Protein AF-A0A3E0H692-F1 (afdb_monomer_lite)

Organism: NCBI:txid1045776

Sequence (182 aa):
MGHRVALLCSTLTLLAGCAVLGGEPVSAEEMAATLQASLPTGSTARVAVAAAPDLIRYDDGDGAVEMRVSVRRLAAGQADQATACPPNWLKPYDRCTRRNLRGGAVVSVDQDHVQPLAQNGIEQWTVEFATPAGDFISLTEWNAPGPDADHPSRPHPPLSPDALQAVATSGWWLSLTARLTA

Secondary structure (DSSP, 8-state):
---------------------SPPPPPHHHHHHHHHHHSPTT---EEEE-SSTTEEEEESSS-EEEEEEEEEEPPTT-HHHHTPPPPTTT-TT-EEEEEEPTTS-EEEEEEEESSTTSTT--EEEEEEEE-TT-EEEEEEEESSSSTT-SS-SSSS-SS-HHHHHHHHT-HHHHHHHTT---

Foldseek 3Di:
DDDDDDDDPDDDPPPPPPPPPFQPAQWLVLVQVLLVVLADPPQPWHWARDPDRQWIWICSPLDIAIKGKDWAFDDQPCQCVQADDDDCVVPVPKDWDKDQDPQRKIKIWIWAALDNPDPQLKIKIWMWIAHNRRTTMIMIFIQPNYSPDSHGSHNGTPDDSVSSNSSRPDCSSVVVRVSGDD

pLDDT: mean 87.2, std 17.26, range [31.0, 98.75]

Structure (mmCIF, N/CA/C/O backbone):
data_AF-A0A3E0H692-F1
#
_entry.id   AF-A0A3E0H692-F1
#
loop_
_atom_site.group_PDB
_atom_site.id
_atom_site.type_symbol
_atom_site.label_atom_id
_atom_site.label_alt_id
_atom_site.label_comp_id
_atom_site.label_asym_id
_atom_site.label_entity_id
_atom_site.label_seq_id
_atom_site.pdbx_PDB_ins_code
_atom_site.Cartn_x
_atom_site.Cartn_y
_atom_site.Cartn_z
_atom_site.occupancy
_atom_site.B_iso_or_equiv
_atom_site.auth_seq_id
_atom_site.auth_comp_id
_atom_site.auth_asym_id
_atom_site.auth_atom_id
_atom_site.pdbx_PDB_model_num
ATOM 1 N N . MET A 1 1 ? 20.411 43.493 69.947 1.00 42.47 1 MET A N 1
ATOM 2 C CA . MET A 1 1 ? 20.983 43.089 68.642 1.00 42.47 1 MET A CA 1
ATOM 3 C C . MET A 1 1 ? 20.635 41.619 68.438 1.00 42.47 1 MET A C 1
ATOM 5 O O . MET A 1 1 ? 21.068 40.819 69.243 1.00 42.47 1 MET A O 1
ATOM 9 N N . GLY A 1 2 ? 19.784 41.167 67.524 1.00 36.66 2 GLY A N 1
ATOM 10 C CA . GLY A 1 2 ? 19.264 41.780 66.304 1.00 36.66 2 GLY A CA 1
ATOM 11 C C . GLY A 1 2 ? 19.259 40.723 65.190 1.00 36.66 2 GLY A C 1
ATOM 12 O O . GLY A 1 2 ? 20.194 40.674 64.416 1.00 36.66 2 GLY A O 1
ATOM 13 N N . HIS A 1 3 ? 18.217 39.887 65.200 1.00 31.00 3 HIS A N 1
ATOM 14 C CA . HIS A 1 3 ? 17.593 39.106 64.113 1.00 31.00 3 HIS A CA 1
ATOM 15 C C . HIS A 1 3 ? 18.328 37.989 63.333 1.00 31.00 3 HIS A C 1
ATOM 17 O O . HIS A 1 3 ? 19.364 38.156 62.705 1.00 31.00 3 HIS A O 1
ATOM 23 N N . ARG A 1 4 ? 17.632 36.839 63.340 1.00 44.16 4 ARG A N 1
ATOM 24 C CA . ARG A 1 4 ? 17.731 35.651 62.480 1.00 44.16 4 ARG A CA 1
ATOM 25 C C . ARG A 1 4 ? 17.330 35.984 61.039 1.00 44.16 4 ARG A C 1
ATOM 27 O O . ARG A 1 4 ? 16.295 36.621 60.887 1.00 44.16 4 ARG A O 1
ATOM 34 N N . VAL A 1 5 ? 17.996 35.402 60.036 1.00 39.06 5 VAL A N 1
ATOM 35 C CA . VAL A 1 5 ? 17.367 34.975 58.766 1.00 39.06 5 VAL A CA 1
ATOM 36 C C . VAL A 1 5 ? 18.142 33.768 58.220 1.00 39.06 5 VAL A C 1
ATOM 38 O O . VAL A 1 5 ? 19.291 33.898 57.814 1.00 39.06 5 VAL A O 1
ATOM 41 N N . ALA A 1 6 ? 17.515 32.591 58.224 1.00 41.19 6 ALA A N 1
ATOM 42 C CA . ALA A 1 6 ? 17.950 31.436 57.444 1.00 41.19 6 ALA A CA 1
ATOM 43 C C . ALA A 1 6 ? 17.124 31.427 56.151 1.00 41.19 6 ALA A C 1
ATOM 45 O O . ALA A 1 6 ? 15.897 31.346 56.208 1.00 41.19 6 ALA A O 1
ATOM 46 N N . LEU A 1 7 ? 17.785 31.563 55.000 1.00 40.41 7 LEU A N 1
ATOM 47 C CA . LEU A 1 7 ? 17.157 31.441 53.686 1.00 40.41 7 LEU A CA 1
ATOM 48 C C . LEU A 1 7 ? 16.919 29.958 53.374 1.00 40.41 7 LEU A C 1
ATOM 50 O O . LEU A 1 7 ? 17.844 29.228 53.028 1.00 40.41 7 LEU A O 1
ATOM 54 N N . LEU A 1 8 ? 15.665 29.524 53.491 1.00 41.62 8 LEU A N 1
ATOM 55 C CA . LEU A 1 8 ? 15.164 28.302 52.868 1.00 41.62 8 LEU A CA 1
ATOM 56 C C . LEU A 1 8 ? 14.841 28.624 51.405 1.00 41.62 8 LEU A C 1
ATOM 58 O O . LEU A 1 8 ? 13.858 29.302 51.111 1.00 41.62 8 LEU A O 1
ATOM 62 N N . CYS A 1 9 ? 15.694 28.167 50.490 1.00 32.50 9 CYS A N 1
ATOM 63 C CA . CYS A 1 9 ? 15.426 28.207 49.058 1.00 32.50 9 CYS A CA 1
ATOM 64 C C . CYS A 1 9 ? 14.536 27.003 48.712 1.00 32.50 9 CYS A C 1
ATOM 66 O O . CYS A 1 9 ? 15.026 25.904 48.461 1.00 32.50 9 CYS A O 1
ATOM 68 N N . SER A 1 10 ? 13.218 27.188 48.791 1.00 44.94 10 SER A N 1
ATOM 69 C CA . SER A 1 10 ? 12.239 26.188 48.364 1.00 44.94 10 SER A CA 1
ATOM 70 C C . SER A 1 10 ? 12.213 26.118 46.837 1.00 44.94 10 SER A C 1
ATOM 72 O O . SER A 1 10 ? 11.638 26.980 46.175 1.00 44.94 10 SER A O 1
ATOM 74 N N . THR A 1 11 ? 12.830 25.087 46.267 1.00 48.03 11 THR A N 1
ATOM 75 C CA . THR A 1 11 ? 12.675 24.726 44.855 1.00 48.03 11 THR A CA 1
ATOM 76 C C . THR A 1 11 ? 11.281 24.145 44.631 1.00 48.03 11 THR A C 1
ATOM 78 O O . THR A 1 11 ? 11.005 23.003 44.997 1.00 48.03 11 THR A O 1
ATOM 81 N N . LEU A 1 12 ? 10.389 24.946 44.049 1.00 46.06 12 LEU A N 1
ATOM 82 C CA . LEU A 1 12 ? 9.066 24.518 43.604 1.00 46.06 12 LEU A CA 1
ATOM 83 C C . LEU A 1 12 ? 9.204 23.904 42.199 1.00 46.06 12 LEU A C 1
ATOM 85 O O . LEU A 1 12 ? 9.196 24.612 41.195 1.00 46.06 12 LEU A O 1
ATOM 89 N N . THR A 1 13 ? 9.385 22.586 42.118 1.00 50.81 13 THR A N 1
ATOM 90 C CA . THR A 1 13 ? 9.375 21.857 40.842 1.00 50.81 13 THR A CA 1
ATOM 91 C C . THR A 1 13 ? 7.929 21.719 40.365 1.00 50.81 13 THR A C 1
ATOM 93 O O . THR A 1 13 ? 7.200 20.832 40.804 1.00 50.81 13 THR A O 1
ATOM 96 N N . LEU A 1 14 ? 7.490 22.613 39.477 1.00 47.59 14 LEU A N 1
ATOM 97 C CA . LEU A 1 14 ? 6.238 22.460 38.735 1.00 47.59 14 LEU A CA 1
ATOM 98 C C . LEU A 1 14 ? 6.394 21.323 37.712 1.00 47.59 14 LEU A C 1
ATOM 100 O O . LEU A 1 14 ? 6.849 21.531 36.591 1.00 47.59 14 LEU A O 1
ATOM 104 N N . LEU A 1 15 ? 5.996 20.111 38.103 1.00 52.78 15 LEU A N 1
ATOM 105 C CA . LEU A 1 15 ? 5.674 19.019 37.182 1.00 52.78 15 LEU A CA 1
ATOM 106 C C . LEU A 1 15 ? 4.334 19.333 36.497 1.00 52.78 15 LEU A C 1
ATOM 108 O O . LEU A 1 15 ? 3.300 18.759 36.823 1.00 52.78 15 LEU A O 1
ATOM 112 N N . ALA A 1 16 ? 4.344 20.266 35.548 1.00 55.47 16 ALA A N 1
ATOM 113 C CA . ALA A 1 16 ? 3.276 20.378 34.562 1.00 55.47 16 ALA A CA 1
ATOM 114 C C . ALA A 1 16 ? 3.581 19.389 33.429 1.00 55.47 16 ALA A C 1
ATOM 116 O O . ALA A 1 16 ? 4.066 19.760 32.362 1.00 55.47 16 ALA A O 1
ATOM 117 N N . GLY A 1 17 ? 3.348 18.102 33.694 1.00 44.81 17 GLY A N 1
ATOM 118 C CA . GLY A 1 17 ? 3.243 17.113 32.631 1.00 44.81 17 GLY A CA 1
ATOM 119 C C . GLY A 1 17 ? 2.030 17.471 31.782 1.00 44.81 17 GLY A C 1
ATOM 120 O O . GLY A 1 17 ? 0.896 17.269 32.213 1.00 44.81 17 GLY A O 1
ATOM 121 N N . CYS A 1 18 ? 2.255 18.031 30.594 1.00 45.59 18 CYS A N 1
ATOM 122 C CA . CYS A 1 18 ? 1.237 18.002 29.556 1.00 45.59 18 CYS A CA 1
ATOM 123 C C . CYS A 1 18 ? 0.968 16.526 29.268 1.00 45.59 18 CYS A C 1
ATOM 125 O O . CYS A 1 18 ? 1.815 15.838 28.702 1.00 45.59 18 CYS A O 1
ATOM 127 N N . ALA A 1 19 ? -0.184 16.024 29.703 1.00 51.88 19 ALA A N 1
ATOM 128 C CA . ALA A 1 19 ? -0.708 14.783 29.174 1.00 51.88 19 ALA A CA 1
ATOM 129 C C . ALA A 1 19 ? -0.941 15.017 27.676 1.00 51.88 19 ALA A C 1
ATOM 131 O O . ALA A 1 19 ? -1.887 15.706 27.293 1.00 51.88 19 ALA A O 1
ATOM 132 N N . VAL A 1 20 ? -0.044 14.501 26.834 1.00 51.22 20 VAL A N 1
ATOM 133 C CA . VAL A 1 20 ? -0.298 14.365 25.400 1.00 51.22 20 VAL A CA 1
ATOM 134 C C . VAL A 1 20 ? -1.402 13.319 25.280 1.00 51.22 20 VAL A C 1
ATOM 136 O O . VAL A 1 20 ? -1.157 12.118 25.288 1.00 51.22 20 VAL A O 1
ATOM 139 N N . LEU A 1 21 ? -2.651 13.780 25.276 1.00 50.88 21 LEU A N 1
ATOM 140 C CA . LEU A 1 21 ? -3.799 12.972 24.888 1.00 50.88 21 LEU A CA 1
ATOM 141 C C . LEU A 1 21 ? -3.864 12.982 23.361 1.00 50.88 21 LEU A C 1
ATOM 143 O O . LEU A 1 21 ? -4.606 13.747 22.754 1.00 50.88 21 LEU A O 1
ATOM 147 N N . GLY A 1 22 ? -3.021 12.154 22.759 1.00 50.25 22 GLY A N 1
ATOM 148 C CA . GLY A 1 22 ? -3.004 11.848 21.336 1.00 50.25 22 GLY A CA 1
ATOM 149 C C . GLY A 1 22 ? -2.046 10.686 21.139 1.00 50.25 22 GLY A C 1
ATOM 150 O O . GLY A 1 22 ? -0.909 10.767 21.599 1.00 50.25 22 GLY A O 1
ATOM 151 N N . GLY A 1 23 ? -2.505 9.584 20.541 1.00 56.31 23 GLY A N 1
ATOM 152 C CA . GLY A 1 23 ? -1.584 8.520 20.141 1.00 56.31 23 GLY A CA 1
ATOM 153 C C . GLY A 1 23 ? -0.512 9.124 19.237 1.00 56.31 23 GLY A C 1
ATOM 154 O O . GLY A 1 23 ? -0.847 9.916 18.352 1.00 56.31 23 GLY A O 1
ATOM 155 N N . GLU A 1 24 ? 0.762 8.821 19.489 1.00 63.62 24 GLU A N 1
ATOM 156 C CA . GLU A 1 24 ? 1.824 9.300 18.608 1.00 63.62 24 GLU A CA 1
ATOM 157 C C . GLU A 1 24 ? 1.547 8.806 17.180 1.00 63.62 24 GLU A C 1
ATOM 159 O O . GLU A 1 24 ? 1.152 7.647 16.997 1.00 63.62 24 GLU A O 1
ATOM 164 N N . PRO A 1 25 ? 1.686 9.677 16.165 1.00 78.19 25 PRO A N 1
ATOM 165 C CA . PRO A 1 25 ? 1.588 9.237 14.786 1.00 78.19 25 PRO A CA 1
ATOM 166 C C . PRO A 1 25 ? 2.638 8.151 14.539 1.00 78.19 25 PRO A C 1
ATOM 168 O O . PRO A 1 25 ? 3.761 8.243 15.031 1.00 78.19 25 PRO A O 1
ATOM 171 N N . VAL A 1 26 ? 2.261 7.133 13.768 1.00 89.88 26 VAL A N 1
ATOM 172 C CA . VAL A 1 26 ? 3.168 6.050 13.377 1.00 89.88 26 VAL A CA 1
ATOM 173 C C . VAL A 1 26 ? 4.401 6.639 12.692 1.00 89.88 26 VAL A C 1
ATOM 175 O O . VAL A 1 26 ? 4.259 7.391 11.724 1.00 89.88 26 VAL A O 1
ATOM 178 N N . SER A 1 27 ? 5.600 6.288 13.161 1.00 92.62 27 SER A N 1
ATOM 179 C CA . SER A 1 27 ? 6.831 6.772 12.530 1.00 92.62 27 SER A CA 1
ATOM 180 C C . SER A 1 27 ? 7.128 6.043 11.213 1.00 92.62 27 SER A C 1
ATOM 182 O O . SER A 1 27 ? 6.681 4.915 10.983 1.00 92.62 27 SER A O 1
ATOM 184 N N . ALA A 1 28 ? 7.928 6.660 10.339 1.00 94.00 28 ALA A N 1
ATOM 185 C CA . ALA A 1 28 ? 8.364 6.027 9.094 1.00 94.00 28 ALA A CA 1
ATOM 186 C C . ALA A 1 28 ? 9.153 4.730 9.358 1.00 94.00 28 ALA A C 1
ATOM 188 O O . ALA A 1 28 ? 9.007 3.747 8.632 1.00 94.00 28 ALA A O 1
ATOM 189 N N . GLU A 1 29 ? 9.950 4.696 10.428 1.00 95.75 29 GLU A N 1
ATOM 190 C CA . GLU A 1 29 ? 10.701 3.518 10.866 1.00 95.75 29 GLU A CA 1
ATOM 191 C C . GLU A 1 29 ? 9.772 2.382 11.297 1.00 95.75 29 GLU A C 1
ATOM 193 O O . GLU A 1 29 ? 10.007 1.229 10.931 1.00 95.75 29 GLU A O 1
ATOM 198 N N . GLU A 1 30 ? 8.700 2.689 12.032 1.00 95.81 30 GLU A N 1
ATOM 199 C CA . GLU A 1 30 ? 7.697 1.689 12.401 1.00 95.81 30 GLU A CA 1
ATOM 200 C C . GLU A 1 30 ? 6.967 1.145 11.171 1.00 95.81 30 GLU A C 1
ATOM 202 O O . GLU A 1 30 ? 6.762 -0.070 11.073 1.00 95.81 30 GLU A O 1
ATOM 207 N N . MET A 1 31 ? 6.616 2.004 10.206 1.00 97.00 31 MET A N 1
ATOM 208 C CA . MET A 1 31 ? 6.011 1.556 8.948 1.00 97.00 31 MET A CA 1
ATOM 209 C C . MET A 1 31 ? 6.972 0.675 8.143 1.00 97.00 31 MET A C 1
ATOM 211 O O . MET A 1 31 ? 6.562 -0.379 7.661 1.00 97.00 31 MET A O 1
ATOM 215 N N . ALA A 1 32 ? 8.252 1.045 8.046 1.00 97.75 32 ALA A N 1
ATOM 216 C CA . ALA A 1 32 ? 9.269 0.274 7.328 1.00 97.75 32 ALA A CA 1
ATOM 217 C C . ALA A 1 32 ? 9.515 -1.093 7.978 1.00 97.75 32 ALA A C 1
ATOM 219 O O . ALA A 1 32 ? 9.522 -2.116 7.291 1.00 97.75 32 ALA A O 1
ATOM 220 N N . ALA A 1 33 ? 9.643 -1.135 9.306 1.00 97.38 33 ALA A N 1
ATOM 221 C CA . ALA A 1 33 ? 9.794 -2.382 10.047 1.00 97.38 33 ALA A CA 1
ATOM 222 C C . ALA A 1 33 ? 8.563 -3.292 9.891 1.00 97.38 33 ALA A C 1
ATOM 224 O O . ALA A 1 33 ? 8.702 -4.500 9.693 1.00 97.38 33 ALA A O 1
ATOM 225 N N . THR A 1 34 ? 7.359 -2.715 9.929 1.00 97.88 34 THR A N 1
ATOM 226 C CA . THR A 1 34 ? 6.101 -3.462 9.776 1.00 97.88 34 THR A CA 1
ATOM 227 C C . THR A 1 34 ? 5.924 -3.986 8.352 1.00 97.88 34 THR A C 1
ATOM 229 O O . THR A 1 34 ? 5.506 -5.133 8.171 1.00 97.88 34 THR A O 1
ATOM 232 N N . LEU A 1 35 ? 6.305 -3.198 7.341 1.00 98.12 35 LEU A N 1
ATOM 233 C CA . LEU A 1 35 ? 6.329 -3.635 5.948 1.00 98.12 35 LEU A CA 1
ATOM 234 C C . LEU A 1 35 ? 7.298 -4.807 5.769 1.00 98.12 35 LEU A C 1
ATOM 236 O O . LEU A 1 35 ? 6.884 -5.845 5.261 1.00 98.12 35 LEU A O 1
ATOM 240 N N . GLN A 1 36 ? 8.538 -4.690 6.261 1.00 98.06 36 GLN A N 1
ATOM 241 C CA . GLN A 1 36 ? 9.539 -5.762 6.210 1.00 98.06 36 GLN A CA 1
ATOM 242 C C . GLN A 1 36 ? 9.038 -7.054 6.874 1.00 98.06 36 GLN A C 1
ATOM 244 O O . GLN A 1 36 ? 9.210 -8.136 6.314 1.00 98.06 36 GLN A O 1
ATOM 249 N N . ALA A 1 37 ? 8.403 -6.949 8.046 1.00 97.62 37 ALA A N 1
ATOM 250 C CA . ALA A 1 37 ? 7.854 -8.092 8.777 1.00 97.62 37 ALA A CA 1
ATOM 251 C C . ALA A 1 37 ? 6.646 -8.740 8.075 1.00 97.62 37 ALA A C 1
ATOM 253 O O . ALA A 1 37 ? 6.368 -9.921 8.285 1.00 97.62 37 ALA A O 1
ATOM 254 N N . SER A 1 38 ? 5.931 -7.975 7.246 1.00 97.94 38 SER A N 1
ATOM 255 C CA . SER A 1 38 ? 4.753 -8.429 6.498 1.00 97.94 38 SER A CA 1
ATOM 256 C C . SER A 1 38 ? 5.087 -9.083 5.161 1.00 97.94 38 SER A C 1
ATOM 258 O O . SER A 1 38 ? 4.191 -9.647 4.532 1.00 97.94 38 SER A O 1
ATOM 260 N N . LEU A 1 39 ? 6.345 -9.022 4.713 1.00 97.56 39 LEU A N 1
ATOM 261 C CA . LEU A 1 39 ? 6.753 -9.639 3.455 1.00 97.56 39 LEU A CA 1
ATOM 262 C C . LEU A 1 39 ? 6.636 -11.173 3.504 1.00 97.56 39 LEU A C 1
ATOM 264 O O . LEU A 1 39 ? 6.769 -11.775 4.574 1.00 97.56 39 LEU A O 1
ATOM 268 N N . PRO A 1 40 ? 6.436 -11.831 2.344 1.00 92.88 40 PRO A N 1
ATOM 269 C CA . PRO A 1 40 ? 6.407 -13.286 2.263 1.00 92.88 40 PRO A CA 1
ATOM 270 C C . PRO A 1 40 ? 7.647 -13.935 2.888 1.00 92.88 40 PRO A C 1
ATOM 272 O O . PRO A 1 40 ? 8.767 -13.431 2.769 1.00 92.88 40 PRO A O 1
ATOM 275 N N . THR A 1 41 ? 7.463 -15.094 3.523 1.00 91.19 41 THR A N 1
ATOM 276 C CA . THR A 1 41 ? 8.579 -15.869 4.077 1.00 91.19 41 THR A CA 1
ATOM 277 C C . THR A 1 41 ? 9.605 -16.184 2.990 1.00 91.19 41 THR A C 1
ATOM 279 O O . THR A 1 41 ? 9.252 -16.673 1.921 1.00 91.19 41 THR A O 1
ATOM 282 N N . GLY A 1 42 ? 10.880 -15.919 3.279 1.00 92.25 42 GLY A N 1
ATOM 283 C CA . GLY A 1 42 ? 11.971 -16.092 2.318 1.00 92.25 42 GLY A CA 1
ATOM 284 C C . GLY A 1 42 ? 12.225 -14.878 1.422 1.00 92.25 42 GLY A C 1
ATOM 285 O O . GLY A 1 42 ? 13.150 -14.929 0.618 1.00 92.25 42 GLY A O 1
ATOM 286 N N . SER A 1 43 ? 11.463 -13.787 1.575 1.00 94.44 43 SER A N 1
ATOM 287 C CA . SER A 1 43 ? 11.775 -12.517 0.917 1.00 94.44 43 SER A CA 1
ATOM 288 C C . SER A 1 43 ? 13.178 -12.035 1.293 1.00 94.44 43 SER A C 1
ATOM 290 O O . SER A 1 43 ? 13.532 -11.959 2.471 1.00 94.44 43 SER A O 1
ATOM 292 N N . THR A 1 44 ? 13.961 -11.681 0.278 1.00 95.56 44 THR A N 1
ATOM 293 C CA . THR A 1 44 ? 15.276 -11.038 0.412 1.00 95.56 44 THR A CA 1
ATOM 294 C C . THR A 1 44 ? 15.204 -9.525 0.229 1.00 95.56 44 THR A C 1
ATOM 296 O O . THR A 1 44 ? 16.242 -8.862 0.229 1.00 95.56 44 THR A O 1
ATOM 299 N N . ALA A 1 45 ? 13.998 -8.977 0.047 1.00 97.56 45 ALA A N 1
ATOM 300 C CA . ALA A 1 45 ? 13.825 -7.557 -0.188 1.00 97.56 45 ALA A CA 1
ATOM 301 C C . ALA A 1 45 ? 14.250 -6.741 1.034 1.00 97.56 45 ALA A C 1
ATOM 303 O O . ALA A 1 45 ? 14.004 -7.120 2.185 1.00 97.56 45 ALA A O 1
ATOM 304 N N . ARG A 1 46 ? 14.884 -5.604 0.757 1.00 97.81 46 ARG A N 1
ATOM 305 C CA . ARG A 1 46 ? 15.334 -4.633 1.750 1.00 97.81 46 ARG A CA 1
ATOM 306 C C . ARG A 1 46 ? 14.344 -3.482 1.804 1.00 97.81 46 ARG A C 1
ATOM 308 O O . ARG A 1 46 ? 14.039 -2.881 0.776 1.00 97.81 46 ARG A O 1
ATOM 315 N N . VAL A 1 47 ? 13.897 -3.162 3.011 1.00 98.31 47 VAL A N 1
ATOM 316 C CA . VAL A 1 47 ? 12.976 -2.060 3.283 1.00 98.31 47 VAL A CA 1
ATOM 317 C C . VAL A 1 47 ? 13.684 -0.996 4.121 1.00 98.31 47 VAL A C 1
ATOM 319 O O . VAL A 1 47 ? 14.335 -1.314 5.116 1.00 98.31 47 VAL A O 1
ATOM 322 N N . ALA A 1 48 ? 13.577 0.269 3.722 1.00 97.69 48 ALA A N 1
ATOM 323 C CA . ALA A 1 48 ? 14.164 1.400 4.439 1.00 97.69 48 ALA A CA 1
ATOM 324 C C . ALA A 1 48 ? 13.280 2.646 4.330 1.00 97.69 48 ALA A C 1
ATOM 326 O O . ALA A 1 48 ? 12.540 2.801 3.365 1.00 97.69 48 ALA A O 1
ATOM 327 N N . VAL A 1 49 ? 13.384 3.560 5.292 1.00 97.00 49 VAL A N 1
ATOM 328 C CA . VAL A 1 49 ? 12.712 4.867 5.223 1.00 97.00 49 VAL A CA 1
ATOM 329 C C . VAL A 1 49 ? 13.202 5.643 3.992 1.00 97.00 49 VAL A C 1
ATOM 331 O O . VAL A 1 49 ? 14.404 5.653 3.710 1.00 97.00 49 VAL A O 1
ATOM 334 N N . ALA A 1 50 ? 12.281 6.256 3.240 1.00 93.94 50 ALA A N 1
ATOM 335 C CA . ALA A 1 50 ? 12.616 7.159 2.138 1.00 93.94 50 ALA A CA 1
ATOM 336 C C . ALA A 1 50 ? 12.650 8.624 2.615 1.00 93.94 50 ALA A C 1
ATOM 338 O O . ALA A 1 50 ? 12.606 8.912 3.808 1.00 93.94 50 ALA A O 1
ATOM 339 N N . ALA A 1 51 ? 12.779 9.575 1.688 1.00 89.44 51 ALA A N 1
ATOM 340 C CA . ALA A 1 51 ? 12.922 10.987 2.048 1.00 89.44 51 ALA A CA 1
ATOM 341 C C . ALA A 1 51 ? 11.646 11.593 2.666 1.00 89.44 51 ALA A C 1
ATOM 343 O O . ALA A 1 51 ? 11.745 12.482 3.513 1.00 89.44 51 ALA A O 1
ATOM 344 N N . ALA A 1 52 ? 10.464 11.131 2.244 1.00 90.88 52 ALA A N 1
ATOM 345 C CA . ALA A 1 52 ? 9.182 11.586 2.777 1.00 90.88 52 ALA A CA 1
ATOM 346 C C . ALA A 1 52 ? 8.646 10.619 3.853 1.00 90.88 52 ALA A C 1
ATOM 348 O O . ALA A 1 52 ? 8.842 9.412 3.720 1.00 90.88 52 ALA A O 1
ATOM 349 N N . PRO A 1 53 ? 7.940 11.109 4.894 1.00 89.06 53 PRO A N 1
ATOM 350 C CA . PRO A 1 53 ? 7.516 10.282 6.030 1.00 89.06 53 PRO A CA 1
ATOM 351 C C . PRO A 1 53 ? 6.603 9.097 5.685 1.00 89.06 53 PRO A C 1
ATOM 353 O O . PRO A 1 53 ? 6.622 8.096 6.392 1.00 89.06 53 PRO A O 1
ATOM 356 N N . ASP A 1 54 ? 5.791 9.211 4.633 1.00 92.69 54 ASP A N 1
ATOM 357 C CA . ASP A 1 54 ? 4.875 8.171 4.150 1.00 92.69 54 ASP A CA 1
ATOM 358 C C . ASP A 1 54 ? 5.490 7.295 3.050 1.00 92.69 54 ASP A C 1
ATOM 360 O O . ASP A 1 54 ? 4.838 6.362 2.584 1.00 92.69 54 ASP A O 1
ATOM 364 N N . LEU A 1 55 ? 6.722 7.584 2.625 1.00 95.94 55 LEU A N 1
ATOM 365 C CA . LEU A 1 55 ? 7.421 6.845 1.584 1.00 95.94 55 LEU A CA 1
ATOM 366 C C . LEU A 1 55 ? 8.473 5.916 2.185 1.00 95.94 55 LEU A C 1
ATOM 368 O O . LEU A 1 55 ? 9.247 6.262 3.081 1.00 95.94 55 LEU A O 1
ATOM 372 N N . ILE A 1 56 ? 8.523 4.713 1.634 1.00 97.81 56 ILE A N 1
ATOM 373 C CA . ILE A 1 56 ? 9.431 3.650 2.035 1.00 97.81 56 ILE A CA 1
ATOM 374 C C . ILE A 1 56 ? 10.148 3.156 0.791 1.00 97.81 56 ILE A C 1
ATOM 376 O O . ILE A 1 56 ? 9.525 2.834 -0.213 1.00 97.81 56 ILE A O 1
ATOM 380 N N . ARG A 1 57 ? 11.471 3.071 0.853 1.00 97.94 57 ARG A N 1
ATOM 381 C CA . ARG A 1 57 ? 12.276 2.444 -0.185 1.00 97.94 57 ARG A CA 1
ATOM 382 C C . ARG A 1 57 ? 12.159 0.928 -0.060 1.00 97.94 57 ARG A C 1
ATOM 384 O O . ARG A 1 57 ? 12.498 0.368 0.984 1.00 97.94 57 ARG A O 1
ATOM 391 N N . TYR A 1 58 ? 11.762 0.280 -1.145 1.00 98.31 58 TYR A N 1
ATOM 392 C CA . TYR A 1 58 ? 11.702 -1.168 -1.299 1.00 98.31 58 TYR A CA 1
ATOM 393 C C . TYR A 1 58 ? 12.674 -1.612 -2.397 1.00 98.31 58 TYR A C 1
ATOM 395 O O . TYR A 1 58 ? 12.690 -1.044 -3.488 1.00 98.31 58 TYR A O 1
ATOM 403 N N . ASP A 1 59 ? 13.512 -2.604 -2.109 1.00 98.12 59 ASP A N 1
ATOM 404 C CA . ASP A 1 59 ? 14.546 -3.100 -3.022 1.00 98.12 59 ASP A CA 1
ATOM 405 C C . ASP A 1 59 ? 14.589 -4.633 -2.966 1.00 98.12 59 ASP A C 1
ATOM 407 O O . ASP A 1 59 ? 15.148 -5.217 -2.034 1.00 98.12 59 ASP A O 1
ATOM 411 N N . ASP A 1 60 ? 13.969 -5.278 -3.953 1.00 96.81 60 ASP A N 1
ATOM 412 C CA . ASP A 1 60 ? 13.913 -6.735 -4.141 1.00 96.81 60 ASP A CA 1
ATOM 413 C C . ASP A 1 60 ? 15.147 -7.320 -4.843 1.00 96.81 60 ASP A C 1
ATOM 415 O O . ASP A 1 60 ? 15.262 -8.539 -4.962 1.00 96.81 60 ASP A O 1
ATOM 419 N N . GLY A 1 61 ? 16.097 -6.475 -5.251 1.00 96.94 61 GLY A N 1
ATOM 420 C CA . GLY A 1 61 ? 17.266 -6.859 -6.043 1.00 96.94 61 GLY A CA 1
ATOM 421 C C . GLY A 1 61 ? 17.200 -6.411 -7.504 1.00 96.94 61 GLY A C 1
ATOM 422 O O . GLY A 1 61 ? 18.253 -6.317 -8.133 1.00 96.94 61 GLY A O 1
ATOM 423 N N . ASP A 1 62 ? 16.026 -6.019 -8.009 1.00 95.56 62 ASP A N 1
ATOM 424 C CA . ASP A 1 62 ? 15.825 -5.587 -9.403 1.00 95.56 62 ASP A CA 1
ATOM 425 C C . ASP A 1 62 ? 15.842 -4.052 -9.546 1.00 95.56 62 ASP A C 1
ATOM 427 O O . ASP A 1 62 ? 15.192 -3.443 -10.401 1.00 95.56 62 ASP A O 1
ATOM 431 N N . GLY A 1 63 ? 16.589 -3.396 -8.657 1.00 94.75 63 GLY A N 1
ATOM 432 C CA . GLY A 1 63 ? 16.532 -1.957 -8.428 1.00 94.75 63 GLY A CA 1
ATOM 433 C C . GLY A 1 63 ? 15.522 -1.607 -7.339 1.00 94.75 63 GLY A C 1
ATOM 434 O O . GLY A 1 63 ? 14.729 -2.437 -6.908 1.00 94.75 63 GLY A O 1
ATOM 435 N N . ALA A 1 64 ? 15.557 -0.370 -6.865 1.00 96.75 64 ALA A N 1
ATOM 436 C CA . ALA A 1 64 ? 14.636 0.059 -5.827 1.00 96.75 64 ALA A CA 1
ATOM 437 C C . ALA A 1 64 ? 13.533 0.948 -6.368 1.00 96.75 64 ALA A C 1
ATOM 439 O O . ALA A 1 64 ? 13.749 1.733 -7.295 1.00 96.75 64 ALA A O 1
ATOM 440 N N . VAL A 1 65 ? 12.395 0.850 -5.700 1.00 97.94 65 VAL A N 1
ATOM 441 C CA . VAL A 1 65 ? 11.221 1.686 -5.898 1.00 97.94 65 VAL A CA 1
ATOM 442 C C . VAL A 1 65 ? 10.797 2.274 -4.559 1.00 97.94 65 VAL A C 1
ATOM 444 O O . VAL A 1 65 ? 11.184 1.785 -3.492 1.00 97.94 65 VAL A O 1
ATOM 447 N N . GLU A 1 66 ? 10.008 3.332 -4.606 1.00 97.25 66 GLU A N 1
ATOM 448 C CA . GLU A 1 66 ? 9.268 3.793 -3.442 1.00 97.25 66 GLU A CA 1
ATOM 449 C C . GLU A 1 66 ? 7.960 3.007 -3.299 1.00 97.25 66 GLU A C 1
ATOM 451 O O . GLU A 1 66 ? 7.380 2.509 -4.263 1.00 97.25 66 GLU A O 1
ATOM 456 N N . MET A 1 67 ? 7.495 2.888 -2.064 1.00 98.19 67 MET A N 1
ATOM 457 C CA . MET A 1 67 ? 6.155 2.457 -1.706 1.00 98.19 67 MET A CA 1
ATOM 458 C C . MET A 1 67 ? 5.585 3.496 -0.752 1.00 98.19 67 MET A C 1
ATOM 460 O O . MET A 1 67 ? 6.265 3.907 0.189 1.00 98.19 67 MET A O 1
ATOM 464 N N . ARG A 1 68 ? 4.339 3.914 -0.965 1.00 98.19 68 ARG A N 1
ATOM 465 C CA . ARG A 1 68 ? 3.624 4.763 -0.013 1.00 98.19 68 ARG A CA 1
ATOM 466 C C . ARG A 1 68 ? 2.850 3.911 0.973 1.00 98.19 68 ARG A C 1
ATOM 468 O O . ARG A 1 68 ? 2.106 3.017 0.573 1.00 98.19 68 ARG A O 1
ATOM 475 N N . VAL A 1 69 ? 2.985 4.237 2.251 1.00 98.00 69 VAL A N 1
ATOM 476 C CA . VAL A 1 69 ? 2.275 3.589 3.350 1.00 98.00 69 VAL A CA 1
ATOM 477 C C . VAL A 1 69 ? 1.477 4.630 4.121 1.00 98.00 69 VAL A C 1
ATOM 479 O O . VAL A 1 69 ? 1.998 5.660 4.538 1.00 98.00 69 VAL A O 1
ATOM 482 N N . SER A 1 70 ? 0.197 4.344 4.342 1.00 95.81 70 SER A N 1
ATOM 483 C CA . SER A 1 70 ? -0.649 5.105 5.254 1.00 95.81 70 SER A CA 1
ATOM 484 C C . SER A 1 70 ? -1.300 4.164 6.253 1.00 95.81 70 SER A C 1
ATOM 486 O O . SER A 1 70 ? -1.948 3.188 5.874 1.00 95.81 70 SER A O 1
ATOM 488 N N . VAL A 1 71 ? -1.146 4.478 7.536 1.00 95.75 71 VAL A N 1
ATOM 489 C CA . VAL A 1 71 ? -1.731 3.726 8.646 1.00 95.75 71 VAL A CA 1
ATOM 490 C C . VAL A 1 71 ? -2.507 4.699 9.517 1.00 95.75 71 VAL A C 1
ATOM 492 O O . VAL A 1 71 ? -1.956 5.688 9.995 1.00 95.75 71 VAL A O 1
ATOM 495 N N . ARG A 1 72 ? -3.802 4.449 9.717 1.00 93.81 72 ARG A N 1
ATOM 496 C CA . ARG A 1 72 ? -4.666 5.340 10.511 1.00 93.81 72 ARG A CA 1
ATOM 497 C C . ARG A 1 72 ? -5.871 4.617 11.087 1.00 93.81 72 ARG A C 1
ATOM 499 O O . ARG A 1 72 ? -6.114 3.450 10.782 1.00 93.81 72 ARG A O 1
ATOM 506 N N . ARG A 1 73 ? -6.638 5.310 11.928 1.00 94.19 73 ARG A N 1
ATOM 507 C CA . ARG A 1 73 ? -8.004 4.925 12.300 1.00 94.19 73 ARG A CA 1
ATOM 508 C C . ARG A 1 73 ? -9.047 5.568 11.412 1.00 94.19 73 ARG A C 1
ATOM 510 O O . ARG A 1 73 ? -8.915 6.714 10.996 1.00 94.19 73 ARG A O 1
ATOM 517 N N . LEU A 1 74 ? -10.088 4.792 11.149 1.00 94.06 74 LEU A N 1
ATOM 518 C CA . LEU A 1 74 ? -11.343 5.255 10.590 1.00 94.06 74 LEU A CA 1
ATOM 519 C C . LEU A 1 74 ? -12.348 5.481 11.706 1.00 94.06 74 LEU A C 1
ATOM 521 O O . LEU A 1 74 ? -12.464 4.669 12.626 1.00 94.06 74 LEU A O 1
ATOM 525 N N . ALA A 1 75 ? -13.139 6.540 11.563 1.00 91.25 75 ALA A N 1
ATOM 526 C CA . ALA A 1 75 ? -14.373 6.661 12.311 1.00 91.25 75 ALA A CA 1
ATOM 527 C C . ALA A 1 75 ? -15.380 5.598 11.839 1.00 91.25 75 ALA A C 1
ATOM 529 O O . ALA A 1 75 ? -15.325 5.090 10.710 1.00 91.25 75 ALA A O 1
ATOM 530 N N . ALA A 1 76 ? -16.338 5.278 12.708 1.00 87.81 76 ALA A N 1
ATOM 531 C CA . ALA A 1 76 ? -17.397 4.330 12.390 1.00 87.81 76 ALA A CA 1
ATOM 532 C C . ALA A 1 76 ? -18.134 4.727 11.094 1.00 87.81 76 ALA A C 1
ATOM 534 O O . ALA A 1 76 ? -18.477 5.890 10.889 1.00 87.81 76 ALA A O 1
ATOM 535 N N . GLY A 1 77 ? -18.370 3.749 10.215 1.00 87.25 77 GLY A N 1
ATOM 536 C CA . GLY A 1 77 ? -19.061 3.951 8.935 1.00 87.25 77 GLY A CA 1
ATOM 537 C C . GLY A 1 77 ? -18.186 4.451 7.779 1.00 87.25 77 GLY A C 1
ATOM 538 O O . GLY A 1 77 ? -18.677 4.532 6.658 1.00 87.25 77 GLY A O 1
ATOM 539 N N . GLN A 1 78 ? -16.898 4.743 7.995 1.00 93.31 78 GLN A N 1
ATOM 540 C CA . GLN A 1 78 ? -16.019 5.237 6.922 1.00 93.31 78 GLN A CA 1
ATOM 541 C C . GLN A 1 78 ? -15.342 4.133 6.094 1.00 93.31 78 GLN A C 1
ATOM 543 O O . GLN A 1 78 ? -14.783 4.432 5.042 1.00 93.31 78 GLN A O 1
ATOM 548 N N . ALA A 1 79 ? -15.390 2.871 6.535 1.00 93.38 79 ALA A N 1
ATOM 549 C CA . ALA A 1 79 ? -14.720 1.754 5.859 1.00 93.38 79 ALA A CA 1
ATOM 550 C C . ALA A 1 79 ? -15.181 1.569 4.407 1.00 93.38 79 ALA A C 1
ATOM 552 O O . ALA A 1 79 ? -14.357 1.307 3.532 1.00 93.38 79 ALA A O 1
ATOM 553 N N . ASP A 1 80 ? -16.475 1.755 4.135 1.00 92.31 80 ASP A N 1
ATOM 554 C CA . ASP A 1 80 ? -17.013 1.596 2.785 1.00 92.31 80 ASP A CA 1
ATOM 555 C C . ASP A 1 80 ? -16.473 2.645 1.818 1.00 92.31 80 ASP A C 1
ATOM 557 O O . ASP A 1 80 ? -16.024 2.297 0.730 1.00 92.31 80 ASP A O 1
ATOM 561 N N . GLN A 1 81 ? -16.459 3.912 2.235 1.00 93.94 81 GLN A N 1
ATOM 562 C CA . GLN A 1 81 ? -15.917 5.002 1.428 1.00 93.94 81 GLN A CA 1
ATOM 563 C C . GLN A 1 81 ? -14.399 4.874 1.259 1.00 93.94 81 GLN A C 1
ATOM 565 O O . GLN A 1 81 ? -13.887 5.103 0.170 1.00 93.94 81 GLN A O 1
ATOM 570 N N . ALA A 1 82 ? -13.683 4.520 2.327 1.00 96.12 82 ALA A N 1
ATOM 571 C CA . ALA A 1 82 ? -12.226 4.439 2.324 1.00 96.12 82 ALA A CA 1
ATOM 572 C C . ALA A 1 82 ? -11.670 3.247 1.529 1.00 96.12 82 ALA A C 1
ATOM 574 O O . ALA A 1 82 ? -10.467 3.177 1.362 1.00 96.12 82 ALA A O 1
ATOM 575 N N . THR A 1 83 ? -12.518 2.307 1.102 1.00 97.25 83 THR A N 1
ATOM 576 C CA . THR A 1 83 ? -12.139 1.133 0.291 1.00 97.25 83 THR A CA 1
ATOM 577 C C . THR A 1 83 ? -12.936 1.072 -1.013 1.00 97.25 83 THR A C 1
ATOM 579 O O . THR A 1 83 ? -13.119 0.003 -1.603 1.00 97.25 83 THR A O 1
ATOM 582 N N . ALA A 1 84 ? -13.534 2.193 -1.423 1.00 95.94 84 ALA A N 1
ATOM 583 C CA . ALA A 1 84 ? -14.389 2.243 -2.595 1.00 95.94 84 ALA A CA 1
ATOM 584 C C . ALA A 1 84 ? -13.542 2.252 -3.869 1.00 95.94 84 ALA A C 1
ATOM 586 O O . ALA A 1 84 ? -12.678 3.106 -4.045 1.00 95.94 84 ALA A O 1
ATOM 587 N N . CYS A 1 85 ? -13.857 1.353 -4.800 1.00 94.38 85 CYS A N 1
ATOM 588 C CA . CYS A 1 85 ? -13.289 1.435 -6.136 1.00 94.38 85 CYS A CA 1
ATOM 589 C C . CYS A 1 85 ? -13.766 2.707 -6.852 1.00 94.38 85 CYS A C 1
ATOM 591 O O . CYS A 1 85 ? -14.967 3.011 -6.796 1.00 94.38 85 CYS A O 1
ATOM 593 N N . PRO A 1 86 ? -12.875 3.416 -7.567 1.00 88.81 86 PRO A N 1
ATOM 594 C CA . PRO A 1 86 ? -13.274 4.517 -8.427 1.00 88.81 86 PRO A CA 1
ATOM 595 C C . PRO A 1 86 ? -14.321 4.062 -9.453 1.00 88.81 86 PRO A C 1
ATOM 597 O O . PRO A 1 86 ? -14.279 2.925 -9.937 1.00 88.81 86 PRO A O 1
ATOM 600 N N . PRO A 1 87 ? -15.281 4.925 -9.821 1.00 85.25 87 PRO A N 1
ATOM 601 C CA . PRO A 1 87 ? -16.180 4.604 -10.912 1.00 85.25 87 PRO A CA 1
ATOM 602 C C . PRO A 1 87 ? -15.413 4.603 -12.241 1.00 85.25 87 PRO A C 1
ATOM 604 O O . PRO A 1 87 ? -14.602 5.488 -12.510 1.00 85.25 87 PRO A O 1
ATOM 607 N N . ASN A 1 88 ? -15.729 3.648 -13.114 1.00 78.25 88 ASN A N 1
ATOM 608 C CA . ASN A 1 88 ? -15.038 3.452 -14.394 1.00 78.25 88 ASN A CA 1
ATOM 609 C C . ASN A 1 88 ? -15.026 4.686 -15.318 1.00 78.25 88 ASN A C 1
ATOM 611 O O . ASN A 1 88 ? -14.117 4.844 -16.117 1.00 78.25 88 ASN A O 1
ATOM 615 N N . TRP A 1 89 ? -16.014 5.578 -15.247 1.00 79.88 89 TRP A N 1
ATOM 616 C CA . TRP A 1 89 ? -16.021 6.799 -16.059 1.00 79.88 89 TRP A CA 1
ATOM 617 C C . TRP A 1 89 ? -15.003 7.838 -15.578 1.00 79.88 89 TRP A C 1
ATOM 619 O O . TRP A 1 89 ? -14.588 8.683 -16.366 1.00 79.88 89 TRP A O 1
ATOM 629 N N . LEU A 1 90 ? -14.610 7.791 -14.301 1.00 81.12 90 LEU A N 1
ATOM 630 C CA . LEU A 1 90 ? -13.562 8.649 -13.754 1.00 81.12 90 LEU A CA 1
ATOM 631 C C . LEU A 1 90 ? -12.187 8.103 -14.128 1.00 81.12 90 LEU A C 1
ATOM 633 O O . LEU A 1 90 ? -11.282 8.876 -14.436 1.00 81.12 90 LEU A O 1
ATOM 637 N N . LYS A 1 91 ? -12.059 6.774 -14.125 1.00 78.69 91 LYS A N 1
ATOM 638 C CA . LYS A 1 91 ? -10.824 6.078 -14.450 1.00 78.69 91 LYS A CA 1
ATOM 639 C C . LYS A 1 91 ? -11.086 4.818 -15.303 1.00 78.69 91 LYS A C 1
ATOM 641 O O . LYS A 1 91 ? -11.327 3.729 -14.781 1.00 78.69 91 LYS A O 1
ATOM 646 N N . PRO A 1 92 ? -11.124 4.969 -16.640 1.00 68.94 92 PRO A N 1
ATOM 647 C CA . PRO A 1 92 ? -11.618 3.932 -17.555 1.00 68.94 92 PRO A CA 1
ATOM 648 C C . PRO A 1 92 ? -10.639 2.788 -17.840 1.00 68.94 92 PRO A C 1
ATOM 650 O O . PRO A 1 92 ? -11.022 1.840 -18.528 1.00 68.94 92 PRO A O 1
ATOM 653 N N . TYR A 1 93 ? -9.410 2.859 -17.325 1.00 70.62 93 TYR A N 1
ATOM 654 C CA . TYR A 1 93 ? -8.364 1.852 -17.539 1.00 70.62 93 TYR A CA 1
ATOM 655 C C . TYR A 1 93 ? -8.025 1.042 -16.280 1.00 70.62 93 TYR A C 1
ATOM 657 O O . TYR A 1 93 ? -7.229 0.105 -16.360 1.00 70.62 93 TYR A O 1
ATOM 665 N N . ASP A 1 94 ? -8.669 1.351 -15.157 1.00 74.62 94 ASP A N 1
ATOM 666 C CA . ASP A 1 94 ? -8.364 0.765 -13.857 1.00 74.62 94 ASP A CA 1
ATOM 667 C C . ASP A 1 94 ? -8.908 -0.647 -13.728 1.00 74.62 94 ASP A C 1
ATOM 669 O O . ASP A 1 94 ? -9.994 -0.994 -14.212 1.00 74.62 94 ASP A O 1
ATOM 673 N N . ARG A 1 95 ? -8.181 -1.460 -12.967 1.00 88.69 95 ARG A N 1
ATOM 674 C CA . ARG A 1 95 ? -8.663 -2.753 -12.488 1.00 88.69 95 ARG A CA 1
ATOM 675 C C . ARG A 1 95 ? -8.780 -2.695 -10.977 1.00 88.69 95 ARG A C 1
ATOM 677 O O . ARG A 1 95 ? -7.928 -3.222 -10.270 1.00 88.69 95 ARG A O 1
ATOM 684 N N . CYS A 1 96 ? -9.868 -2.097 -10.500 1.00 94.88 96 CYS A N 1
ATOM 685 C CA . CYS A 1 96 ? -10.196 -2.129 -9.085 1.00 94.88 96 CYS A CA 1
ATOM 686 C C . CYS A 1 96 ? -11.149 -3.277 -8.746 1.00 94.88 96 CYS A C 1
ATOM 688 O O . CYS A 1 96 ? -12.219 -3.436 -9.342 1.00 94.88 96 CYS A O 1
ATOM 690 N N . THR A 1 97 ? -10.777 -4.076 -7.748 1.00 95.94 97 THR A N 1
ATOM 691 C CA . THR A 1 97 ? -11.659 -5.076 -7.143 1.00 95.94 97 THR A CA 1
ATOM 692 C C . THR A 1 97 ? -11.826 -4.797 -5.662 1.00 95.94 97 THR A C 1
ATOM 694 O O . THR A 1 97 ? -10.870 -4.437 -4.989 1.00 95.94 97 THR A O 1
ATOM 697 N N . ARG A 1 98 ? -13.039 -4.996 -5.143 1.00 97.19 98 ARG A N 1
ATOM 698 C CA . ARG A 1 98 ? -13.364 -4.829 -3.723 1.00 97.19 98 ARG A CA 1
ATOM 699 C C . ARG A 1 98 ? -14.009 -6.095 -3.187 1.00 97.19 98 ARG A C 1
ATOM 701 O O . ARG A 1 98 ? -14.894 -6.659 -3.834 1.00 97.19 98 ARG A O 1
ATOM 708 N N . ARG A 1 99 ? -13.572 -6.560 -2.017 1.00 96.88 99 ARG A N 1
ATOM 709 C CA . ARG A 1 99 ? -14.025 -7.823 -1.420 1.00 96.88 99 ARG A CA 1
ATOM 710 C C . ARG A 1 99 ? -14.222 -7.686 0.083 1.00 96.88 99 ARG A C 1
ATOM 712 O O . ARG A 1 99 ? -13.414 -7.070 0.771 1.00 96.88 99 ARG A O 1
ATOM 719 N N . ASN A 1 100 ? -15.262 -8.342 0.588 1.00 96.56 100 ASN A N 1
ATOM 720 C CA . ASN A 1 100 ? -15.431 -8.564 2.020 1.00 96.56 100 ASN A CA 1
ATOM 721 C C . ASN A 1 100 ? -14.617 -9.793 2.432 1.00 96.56 100 ASN A C 1
ATOM 723 O O . ASN A 1 100 ? -14.724 -10.857 1.820 1.00 96.56 100 ASN A O 1
ATOM 727 N N . LEU A 1 101 ? -13.825 -9.647 3.484 1.00 95.12 101 LEU A N 1
ATOM 728 C CA . LEU A 1 101 ? -13.054 -10.709 4.107 1.00 95.12 101 LEU A CA 1
ATOM 729 C C . LEU A 1 101 ? -13.812 -11.292 5.305 1.00 95.12 101 LEU A C 1
ATOM 731 O O . LEU A 1 101 ? -14.782 -10.730 5.827 1.00 95.12 101 LEU A O 1
ATOM 735 N N . ARG A 1 102 ? -13.351 -12.454 5.775 1.00 91.19 102 ARG A N 1
ATOM 736 C CA . ARG A 1 102 ? -13.888 -13.070 6.991 1.00 91.19 102 ARG A CA 1
ATOM 737 C C . ARG A 1 102 ? -13.708 -12.117 8.177 1.00 91.19 102 ARG A C 1
ATOM 739 O O . ARG A 1 102 ? -12.655 -11.515 8.337 1.00 91.19 102 ARG A O 1
ATOM 746 N N . GLY A 1 103 ? -14.732 -12.014 9.021 1.00 89.06 103 GLY A N 1
ATOM 747 C CA . GLY A 1 103 ? -14.711 -11.110 10.175 1.00 89.06 103 GLY A CA 1
ATOM 748 C C . GLY A 1 103 ? -15.154 -9.680 9.860 1.00 89.06 103 GLY A C 1
ATO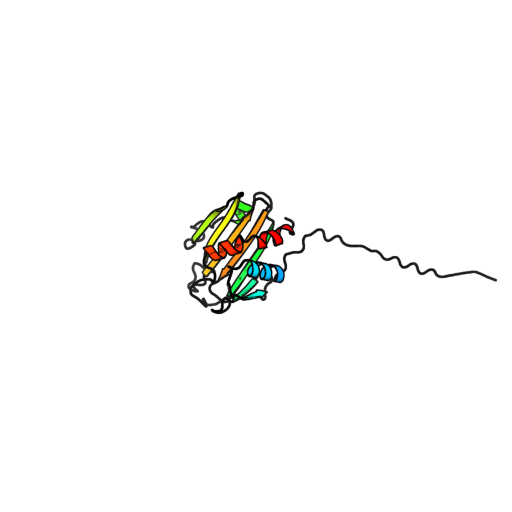M 749 O O . GLY A 1 103 ? -15.050 -8.830 10.733 1.00 89.06 103 GLY A O 1
ATOM 750 N N . GLY A 1 104 ? -15.671 -9.416 8.653 1.00 92.81 104 GLY A N 1
ATOM 751 C CA . GLY A 1 104 ? -16.279 -8.130 8.291 1.00 92.81 104 GLY A CA 1
ATOM 752 C C . GLY A 1 104 ? -15.286 -7.068 7.825 1.00 92.81 104 GLY A C 1
ATOM 753 O O . GLY A 1 104 ? -15.686 -5.935 7.583 1.00 92.81 104 GLY A O 1
ATOM 754 N N . ALA A 1 105 ? -14.007 -7.418 7.700 1.00 96.25 105 ALA A N 1
ATOM 755 C CA . ALA A 1 105 ? -13.031 -6.540 7.079 1.00 96.25 105 ALA A CA 1
ATOM 756 C C . ALA A 1 105 ? -13.275 -6.437 5.568 1.00 96.25 105 ALA A C 1
ATOM 758 O O . ALA A 1 105 ? -13.881 -7.322 4.963 1.00 96.25 105 ALA A O 1
ATOM 759 N N . VAL A 1 106 ? -12.791 -5.366 4.957 1.00 98.06 106 VAL A N 1
ATOM 760 C CA . VAL A 1 106 ? -12.929 -5.088 3.532 1.00 98.06 106 VAL A CA 1
ATOM 761 C C . VAL A 1 106 ? -11.561 -4.784 2.958 1.00 98.06 106 VAL A C 1
ATOM 763 O O . VAL A 1 106 ? -10.752 -4.123 3.603 1.00 98.06 106 VAL A O 1
ATOM 766 N N . VAL A 1 107 ? -11.311 -5.255 1.742 1.00 98.44 107 VAL A N 1
ATOM 767 C CA . VAL A 1 107 ? -10.114 -4.907 0.985 1.00 98.44 107 VAL A CA 1
ATOM 768 C C . VAL A 1 107 ? -10.485 -4.458 -0.424 1.00 98.44 107 VAL A C 1
ATOM 770 O O . VAL A 1 107 ? -11.343 -5.078 -1.062 1.00 98.44 107 VAL A O 1
ATOM 773 N N . SER A 1 108 ? -9.857 -3.387 -0.900 1.00 98.44 108 SER A N 1
ATOM 774 C CA . SER A 1 108 ? -9.794 -3.022 -2.313 1.00 98.44 108 SER A CA 1
ATOM 775 C C . SER A 1 108 ? -8.376 -3.225 -2.834 1.00 98.44 108 SER A C 1
ATOM 777 O O . SER A 1 108 ? -7.401 -3.013 -2.117 1.00 98.44 108 SER A O 1
ATOM 779 N N . VAL A 1 109 ? -8.273 -3.670 -4.081 1.00 98.19 109 VAL A N 1
ATOM 780 C CA . VAL A 1 109 ? -7.024 -3.761 -4.836 1.00 98.19 109 VAL A CA 1
ATOM 781 C C . VAL A 1 109 ? -7.263 -3.022 -6.136 1.00 98.19 109 VAL A C 1
ATOM 783 O O . VAL A 1 109 ? -8.122 -3.448 -6.909 1.00 98.19 109 VAL A O 1
ATOM 786 N N . ASP A 1 110 ? -6.546 -1.928 -6.337 1.00 96.38 110 ASP A N 1
ATOM 787 C CA . ASP A 1 110 ? -6.625 -1.067 -7.508 1.00 96.38 110 ASP A CA 1
ATOM 788 C C . ASP A 1 110 ? -5.310 -1.126 -8.283 1.00 96.38 110 ASP A C 1
ATOM 790 O O . ASP A 1 110 ? -4.243 -0.862 -7.731 1.00 96.38 110 ASP A O 1
ATOM 794 N N . GLN A 1 111 ? -5.382 -1.512 -9.554 1.00 95.19 111 GLN A N 1
ATOM 795 C CA . GLN A 1 111 ? -4.252 -1.476 -10.474 1.00 95.19 111 GLN A CA 1
ATOM 796 C C . GLN A 1 111 ? -4.517 -0.390 -11.513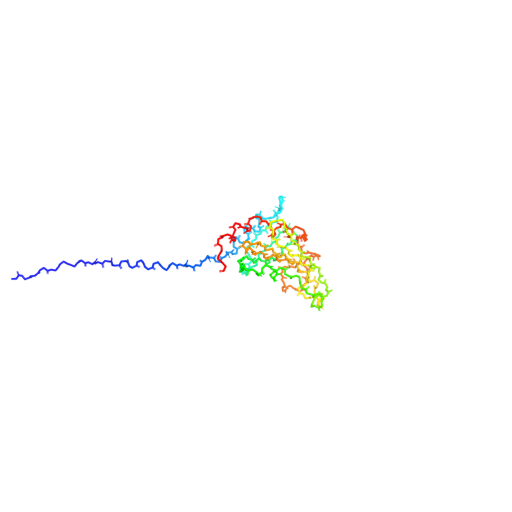 1.00 95.19 111 GLN A C 1
ATOM 798 O O . GLN A 1 111 ? -5.344 -0.581 -12.412 1.00 95.19 111 GLN A O 1
ATOM 803 N N . ASP A 1 112 ? -3.802 0.723 -11.384 1.00 92.62 112 ASP A N 1
ATOM 804 C CA . ASP A 1 112 ? -3.923 1.901 -12.237 1.00 92.62 112 ASP A CA 1
ATOM 805 C C . ASP A 1 112 ? -2.521 2.393 -12.666 1.00 92.62 112 ASP A C 1
ATOM 807 O O . ASP A 1 112 ? -1.504 1.731 -12.448 1.00 92.62 112 ASP A O 1
ATOM 811 N N . HIS A 1 113 ? -2.459 3.546 -13.317 1.00 92.56 113 HIS A N 1
ATOM 812 C CA . HIS A 1 113 ? -1.279 4.322 -13.635 1.00 92.56 113 HIS A CA 1
ATOM 813 C C . HIS A 1 113 ? -1.297 5.633 -12.851 1.00 92.56 113 HIS A C 1
ATOM 815 O O . HIS A 1 113 ? -2.353 6.198 -12.572 1.00 92.56 113 HIS A O 1
ATOM 821 N N . VAL A 1 114 ? -0.118 6.190 -12.569 1.00 91.94 114 VAL A N 1
ATOM 822 C CA . VAL A 1 114 ? -0.012 7.524 -11.945 1.00 91.94 114 VAL A CA 1
ATOM 823 C C . VAL A 1 114 ? -0.727 8.579 -12.798 1.00 91.94 114 VAL A C 1
ATOM 825 O O . VAL A 1 114 ? -1.386 9.478 -12.277 1.00 91.94 114 VAL A O 1
ATOM 828 N N . GLN A 1 115 ? -0.618 8.458 -14.123 1.00 87.75 115 GLN A N 1
ATOM 829 C CA . GLN A 1 115 ? -1.288 9.321 -15.092 1.00 87.75 115 GLN A CA 1
ATOM 830 C C . GLN A 1 115 ? -1.925 8.467 -16.201 1.00 87.75 115 GLN A C 1
ATOM 832 O O . GLN A 1 115 ? -1.284 8.222 -17.221 1.00 87.75 115 GLN A O 1
ATOM 837 N N . PRO A 1 116 ? -3.199 8.053 -16.065 1.00 81.50 116 PRO A N 1
ATOM 838 C CA . PRO A 1 116 ? -3.827 7.084 -16.978 1.00 81.50 116 PRO 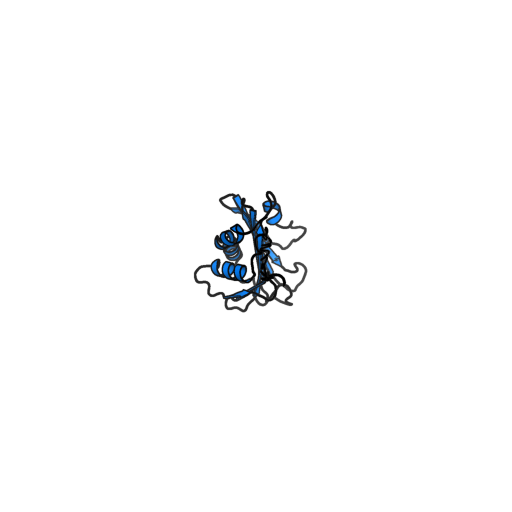A CA 1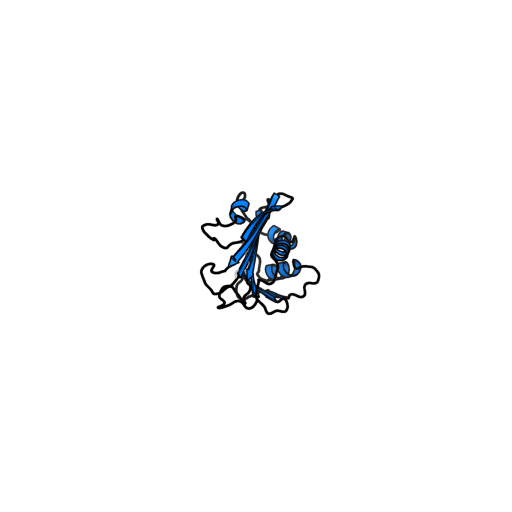
ATOM 839 C C . PRO A 1 116 ? -3.940 7.545 -18.437 1.00 81.50 116 PRO A C 1
ATOM 841 O O . PRO A 1 116 ? -4.078 6.733 -19.347 1.00 81.50 116 PRO A O 1
ATOM 844 N N . LEU A 1 117 ? -3.912 8.861 -18.670 1.00 81.69 117 LEU A N 1
ATOM 845 C CA . LEU A 1 117 ? -3.971 9.459 -20.008 1.00 81.69 117 LEU A CA 1
ATOM 846 C C . LEU A 1 117 ? -2.590 9.828 -20.567 1.00 81.69 117 LEU A C 1
ATOM 848 O O . LEU A 1 117 ? -2.494 10.219 -21.731 1.00 81.69 117 LEU A O 1
ATOM 852 N N . ALA A 1 118 ? -1.535 9.746 -19.754 1.00 81.06 118 ALA A N 1
ATOM 853 C CA . ALA A 1 118 ? -0.178 10.042 -20.184 1.00 81.06 118 ALA A CA 1
ATOM 854 C C . ALA A 1 118 ? 0.525 8.774 -20.679 1.00 81.06 118 ALA A C 1
ATOM 856 O O . ALA A 1 118 ? 0.219 7.658 -20.274 1.00 81.06 118 ALA A O 1
ATOM 857 N N . GLN A 1 119 ? 1.513 8.954 -21.552 1.00 78.12 119 GLN A N 1
ATOM 858 C CA . GLN A 1 119 ? 2.291 7.848 -22.121 1.00 78.12 119 GLN A CA 1
ATOM 859 C C . GLN A 1 119 ? 3.524 7.478 -21.282 1.00 78.12 119 GLN A C 1
ATOM 861 O O . GLN A 1 119 ? 4.373 6.734 -21.762 1.00 78.12 119 GLN A O 1
ATOM 866 N N . ASN A 1 120 ? 3.658 7.991 -20.053 1.00 85.44 120 ASN A N 1
ATOM 867 C CA . ASN A 1 120 ? 4.824 7.682 -19.220 1.00 85.44 120 ASN A CA 1
ATOM 868 C C . ASN A 1 120 ? 4.825 6.228 -18.720 1.00 85.44 120 ASN A C 1
ATOM 870 O O . ASN A 1 120 ? 5.870 5.748 -18.310 1.00 85.44 120 ASN A O 1
ATOM 874 N N . GLY A 1 121 ? 3.690 5.516 -18.774 1.00 90.31 121 GLY A N 1
ATOM 875 C CA . GLY A 1 121 ? 3.606 4.080 -18.487 1.00 90.31 121 GLY A CA 1
ATOM 876 C C . GLY A 1 121 ? 3.880 3.699 -17.029 1.00 90.31 121 GLY A C 1
ATOM 877 O O . GLY A 1 121 ? 4.135 2.528 -16.748 1.00 90.31 121 GLY A O 1
ATOM 878 N N . ILE A 1 122 ? 3.863 4.669 -16.109 1.00 95.56 122 ILE A N 1
ATOM 879 C CA . ILE A 1 122 ? 4.115 4.404 -14.692 1.00 95.56 122 ILE A CA 1
ATOM 880 C C . ILE A 1 122 ? 2.854 3.821 -14.075 1.00 95.56 122 ILE A C 1
ATOM 882 O O . ILE A 1 122 ? 1.850 4.519 -13.912 1.00 95.56 122 ILE A O 1
ATOM 886 N N . GLU A 1 123 ? 2.933 2.545 -13.725 1.00 95.38 123 GLU A N 1
ATOM 887 C CA . GLU A 1 123 ? 1.893 1.836 -12.997 1.00 95.38 123 GLU A CA 1
ATOM 888 C C . GLU A 1 123 ? 1.937 2.228 -11.518 1.00 95.38 123 GLU A C 1
ATOM 890 O O . GLU A 1 123 ? 3.008 2.397 -10.930 1.00 95.38 123 GLU A O 1
ATOM 895 N N . GLN A 1 124 ? 0.755 2.360 -10.928 1.00 95.88 124 GLN A N 1
ATOM 896 C CA . GLN A 1 124 ? 0.530 2.574 -9.510 1.00 95.88 124 GLN A CA 1
ATOM 897 C C . GLN A 1 124 ? -0.492 1.550 -9.032 1.00 95.88 124 GLN A C 1
ATOM 899 O O . GLN A 1 124 ? -1.658 1.600 -9.429 1.00 95.88 124 GLN A O 1
ATOM 904 N N . TRP A 1 125 ? -0.068 0.629 -8.175 1.00 97.69 125 TRP A N 1
ATOM 905 C CA . TRP A 1 125 ? -0.970 -0.361 -7.591 1.00 97.69 125 TRP A CA 1
ATOM 906 C C . TRP A 1 125 ? -1.198 -0.036 -6.125 1.00 97.69 125 TRP A C 1
ATOM 908 O O . TRP A 1 125 ? -0.243 0.189 -5.384 1.00 97.69 125 TRP A O 1
ATOM 918 N N . THR A 1 126 ? -2.460 -0.000 -5.709 1.00 98.19 126 THR A N 1
ATOM 919 C CA . THR A 1 126 ? -2.869 0.372 -4.356 1.00 98.19 126 THR A CA 1
ATOM 920 C C . THR A 1 126 ? -3.738 -0.718 -3.747 1.00 98.19 126 THR A C 1
ATOM 922 O O . THR A 1 126 ? -4.693 -1.193 -4.358 1.00 98.19 126 THR A O 1
ATOM 925 N N . VAL A 1 127 ? -3.443 -1.084 -2.503 1.00 98.75 127 VAL A N 1
ATOM 926 C CA . VAL A 1 127 ? -4.343 -1.869 -1.658 1.00 98.75 127 VAL A CA 1
ATOM 927 C C . VAL A 1 127 ? -4.816 -1.011 -0.508 1.00 98.75 127 VAL A C 1
ATOM 929 O O . VAL A 1 127 ? -3.999 -0.437 0.210 1.00 98.75 127 VAL A O 1
ATOM 932 N N . GLU A 1 128 ? -6.127 -0.978 -0.294 1.00 98.75 128 GLU A N 1
ATOM 933 C CA . GLU A 1 128 ? -6.727 -0.386 0.896 1.00 98.75 128 GLU A CA 1
ATOM 934 C C . GLU A 1 128 ? -7.439 -1.476 1.686 1.00 98.75 128 GLU A C 1
ATOM 936 O O . GLU A 1 128 ? -8.299 -2.192 1.174 1.00 98.75 128 GLU A O 1
ATOM 941 N N . PHE A 1 129 ? -7.079 -1.613 2.953 1.00 98.56 129 PHE A N 1
ATOM 942 C CA . PHE A 1 129 ? -7.626 -2.613 3.853 1.00 98.56 129 PHE A CA 1
ATOM 943 C C . PHE A 1 129 ? -8.251 -1.926 5.057 1.00 98.56 129 PHE A C 1
ATOM 945 O O . PHE A 1 129 ? -7.590 -1.131 5.726 1.00 98.56 129 PHE A O 1
ATOM 952 N N . ALA A 1 130 ? -9.510 -2.258 5.345 1.00 98.19 130 ALA A N 1
ATOM 953 C CA . ALA A 1 130 ? -10.238 -1.733 6.486 1.00 98.19 130 ALA A CA 1
ATOM 954 C C . ALA A 1 130 ? -10.869 -2.832 7.345 1.00 98.19 130 ALA A C 1
ATOM 956 O O . ALA A 1 130 ? -11.435 -3.785 6.814 1.00 98.19 130 ALA A O 1
ATOM 957 N N . THR A 1 131 ? -10.840 -2.692 8.672 1.00 96.12 131 THR A N 1
ATOM 958 C CA . THR A 1 131 ? -11.526 -3.624 9.591 1.00 96.12 131 THR A CA 1
ATOM 959 C C . THR A 1 131 ? -12.753 -2.971 10.240 1.00 96.12 131 THR A C 1
ATOM 961 O O . THR A 1 131 ? -12.838 -1.742 10.317 1.00 96.12 131 THR A O 1
ATOM 964 N N . PRO A 1 132 ? -13.685 -3.762 10.810 1.00 93.25 132 PRO A N 1
ATOM 965 C CA . PRO A 1 132 ? -14.788 -3.222 11.608 1.00 93.25 132 PRO A CA 1
ATOM 966 C C . PRO A 1 132 ? -14.343 -2.468 12.865 1.00 93.25 132 PRO A C 1
ATOM 968 O O . PRO A 1 132 ? -15.097 -1.646 13.376 1.00 93.25 132 PRO A O 1
ATOM 971 N N . ALA A 1 133 ? -13.130 -2.733 13.364 1.00 91.56 133 ALA A N 1
ATOM 972 C CA . ALA A 1 133 ? -12.542 -2.017 14.495 1.00 91.56 133 ALA A CA 1
ATOM 973 C C . ALA A 1 133 ? -12.015 -0.620 14.106 1.00 91.56 133 ALA A C 1
ATOM 975 O O . ALA A 1 133 ? -11.439 0.081 14.936 1.00 91.56 133 ALA A O 1
ATOM 976 N N . GLY A 1 134 ? -12.206 -0.216 12.847 1.00 94.62 134 GLY A N 1
ATOM 977 C CA . GLY A 1 134 ? -11.723 1.047 12.312 1.00 94.62 134 GLY A CA 1
ATOM 978 C C . GLY A 1 134 ? -10.287 0.961 11.817 1.00 94.62 134 GLY A C 1
ATOM 979 O O . GLY A 1 134 ? -9.661 2.011 11.656 1.00 94.62 134 GLY A O 1
ATOM 980 N N . ASP A 1 135 ? -9.747 -0.247 11.581 1.00 96.19 135 ASP A N 1
ATOM 981 C CA . ASP A 1 135 ? -8.439 -0.336 10.953 1.00 96.19 135 ASP A CA 1
ATOM 982 C C . ASP A 1 135 ? -8.412 0.248 9.563 1.00 96.19 135 ASP A C 1
ATOM 984 O O . ASP A 1 135 ? -9.374 0.068 8.832 1.00 96.19 135 ASP A O 1
ATOM 988 N N . PHE A 1 136 ? -7.329 0.947 9.217 1.00 97.44 136 PHE A N 1
ATOM 989 C CA . PHE A 1 136 ? -7.056 1.329 7.844 1.00 97.44 136 PHE A CA 1
ATOM 990 C C . PHE A 1 136 ? -5.572 1.305 7.529 1.00 97.44 136 PHE A C 1
ATOM 992 O O . PHE A 1 136 ? -4.771 1.974 8.189 1.00 97.44 136 PHE A O 1
ATOM 999 N N . ILE A 1 137 ? -5.254 0.533 6.498 1.00 98.38 137 ILE A N 1
ATOM 1000 C CA . ILE A 1 137 ? -3.941 0.427 5.887 1.00 98.38 137 ILE A CA 1
ATOM 1001 C C . ILE A 1 137 ? -4.121 0.715 4.404 1.00 98.38 137 ILE A C 1
ATOM 1003 O O . ILE A 1 137 ? -4.943 0.076 3.752 1.00 98.38 137 ILE A O 1
ATOM 1007 N N . SER A 1 138 ? -3.347 1.659 3.881 1.00 98.44 138 SER A N 1
ATOM 1008 C CA . SER A 1 138 ? -3.171 1.850 2.445 1.00 98.44 138 SER A CA 1
ATOM 1009 C C . SER A 1 138 ? -1.710 1.609 2.099 1.00 98.44 138 SER A C 1
ATOM 1011 O O . SER A 1 138 ? -0.819 2.187 2.726 1.00 98.44 138 SER A O 1
ATOM 1013 N N . LEU A 1 139 ? -1.476 0.738 1.125 1.00 98.69 139 LEU A N 1
ATOM 1014 C CA . LEU A 1 139 ? -0.158 0.422 0.593 1.00 98.69 139 LEU A CA 1
ATOM 1015 C C . LEU A 1 139 ? -0.198 0.670 -0.909 1.00 98.69 139 LEU A C 1
ATOM 1017 O O . LEU A 1 139 ? -1.018 0.079 -1.603 1.00 98.69 139 LEU A O 1
ATOM 1021 N N . THR A 1 140 ? 0.660 1.558 -1.394 1.00 98.62 140 THR A N 1
ATOM 1022 C CA . THR A 1 140 ? 0.798 1.867 -2.817 1.00 98.62 140 THR A CA 1
ATOM 1023 C C . THR A 1 140 ? 2.221 1.594 -3.270 1.00 98.62 140 THR A C 1
ATOM 1025 O O . THR A 1 140 ? 3.163 1.934 -2.560 1.00 98.62 140 THR A O 1
ATOM 1028 N N . GLU A 1 141 ? 2.383 1.014 -4.449 1.00 98.31 141 GLU A N 1
ATOM 1029 C CA . GLU A 1 141 ? 3.678 0.755 -5.075 1.00 98.31 141 GLU A CA 1
ATOM 1030 C C . GLU A 1 141 ? 3.695 1.204 -6.534 1.00 98.31 141 GLU A C 1
ATOM 1032 O O . GLU A 1 141 ? 2.650 1.305 -7.181 1.00 98.31 141 GLU A O 1
ATOM 1037 N N . TRP A 1 142 ? 4.903 1.447 -7.043 1.00 98.25 142 TRP A N 1
ATOM 1038 C CA . TRP A 1 142 ? 5.139 1.863 -8.421 1.00 98.25 142 TRP A CA 1
ATOM 1039 C C . TRP A 1 142 ? 6.127 0.933 -9.127 1.00 98.25 142 TRP A C 1
ATOM 1041 O O . TRP A 1 142 ? 7.012 0.344 -8.507 1.00 98.25 142 TRP A O 1
ATOM 1051 N N . ASN A 1 143 ? 6.026 0.856 -10.455 1.00 97.69 143 ASN A N 1
ATOM 1052 C CA . ASN A 1 143 ? 7.016 0.204 -11.327 1.00 97.69 143 ASN A CA 1
ATOM 1053 C C . ASN A 1 143 ? 8.196 1.134 -11.693 1.00 97.69 143 ASN A C 1
ATOM 1055 O O . ASN A 1 143 ? 8.917 0.905 -12.668 1.00 97.69 143 ASN A O 1
ATOM 1059 N N . ALA A 1 144 ? 8.386 2.205 -10.926 1.00 97.38 144 ALA A N 1
ATOM 1060 C CA . ALA A 1 144 ? 9.377 3.249 -11.139 1.00 97.38 144 ALA A CA 1
ATOM 1061 C C . ALA A 1 144 ? 10.040 3.626 -9.803 1.00 97.38 144 ALA A C 1
ATOM 1063 O O . ALA A 1 144 ? 9.495 3.297 -8.748 1.00 97.38 144 ALA A O 1
ATOM 1064 N N . PRO A 1 145 ? 11.190 4.334 -9.803 1.00 96.50 145 PRO A N 1
ATOM 1065 C CA . PRO A 1 145 ? 11.845 4.759 -8.564 1.00 96.50 145 PRO A CA 1
ATOM 1066 C C . PRO A 1 145 ? 10.931 5.538 -7.607 1.00 96.50 145 PRO A C 1
ATOM 1068 O O . PRO A 1 145 ? 11.137 5.460 -6.404 1.00 96.50 145 PRO A O 1
ATOM 1071 N N . GLY A 1 146 ? 9.921 6.234 -8.135 1.00 94.25 146 GLY A N 1
ATOM 1072 C CA . GLY A 1 146 ? 8.866 6.917 -7.390 1.00 94.25 146 GLY A CA 1
ATOM 1073 C C . GLY A 1 146 ? 7.783 7.459 -8.337 1.00 94.25 146 GLY A C 1
ATOM 1074 O O . GLY A 1 146 ? 7.919 7.315 -9.558 1.00 94.25 146 GLY A O 1
ATOM 1075 N N . PRO A 1 147 ? 6.718 8.090 -7.808 1.00 91.31 147 PRO A N 1
ATOM 1076 C CA . PRO A 1 147 ? 5.576 8.564 -8.600 1.00 91.31 147 PRO A CA 1
ATOM 1077 C C . PRO A 1 147 ? 5.927 9.676 -9.601 1.00 91.31 147 PRO A C 1
ATOM 1079 O O . PRO A 1 147 ? 5.267 9.800 -10.629 1.00 91.31 147 PRO A O 1
ATOM 1082 N N . ASP A 1 148 ? 6.969 10.461 -9.314 1.00 91.81 148 ASP A N 1
ATOM 1083 C CA . ASP A 1 148 ? 7.397 11.607 -10.128 1.00 91.81 148 ASP A CA 1
ATOM 1084 C C . ASP A 1 148 ? 8.489 11.248 -11.154 1.00 91.81 148 ASP A C 1
ATOM 1086 O O . ASP A 1 148 ? 9.130 12.130 -11.723 1.00 91.81 148 ASP A O 1
ATOM 1090 N N . ALA A 1 149 ? 8.753 9.956 -11.375 1.00 93.25 149 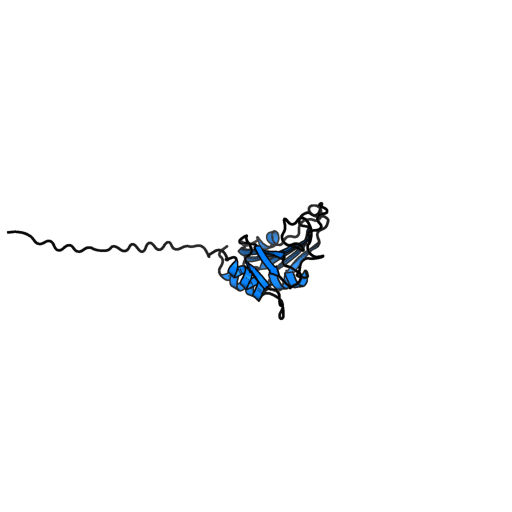ALA A N 1
ATOM 1091 C CA . ALA A 1 149 ? 9.718 9.524 -12.381 1.00 93.25 149 ALA A CA 1
ATOM 1092 C C . ALA A 1 149 ? 9.240 9.842 -13.814 1.00 93.25 149 ALA A C 1
ATOM 1094 O O . ALA A 1 149 ? 8.045 9.932 -14.094 1.00 93.25 149 ALA A O 1
ATOM 1095 N N . ASP A 1 150 ? 10.186 9.957 -14.750 1.00 91.56 150 ASP A N 1
ATOM 1096 C CA . ASP A 1 150 ? 9.865 10.205 -16.165 1.00 91.56 150 ASP A CA 1
ATOM 1097 C C . ASP A 1 150 ? 9.391 8.939 -16.897 1.00 91.56 150 ASP A C 1
ATOM 1099 O O . ASP A 1 150 ? 8.636 9.015 -17.867 1.00 91.56 150 ASP A O 1
ATOM 1103 N N . HIS A 1 151 ? 9.877 7.770 -16.469 1.00 93.25 151 HIS A N 1
ATOM 1104 C CA . HIS A 1 151 ? 9.596 6.471 -17.077 1.00 93.25 151 HIS A CA 1
ATOM 1105 C C . HIS A 1 151 ? 9.721 5.333 -16.047 1.00 93.25 151 HIS A C 1
ATOM 1107 O O . HIS A 1 151 ? 10.370 5.511 -15.009 1.00 93.25 151 HIS A O 1
ATOM 1113 N N . PRO A 1 152 ? 9.147 4.148 -16.326 1.00 96.50 152 PRO A N 1
ATOM 1114 C CA . PRO A 1 152 ? 9.253 2.982 -15.462 1.00 96.50 152 PRO A CA 1
ATOM 1115 C C . PRO A 1 152 ? 10.679 2.438 -15.452 1.00 96.50 152 PRO A C 1
ATOM 1117 O O . PRO A 1 152 ? 11.365 2.444 -16.475 1.00 96.50 152 PRO A O 1
ATOM 1120 N N . SER A 1 153 ? 11.113 1.902 -14.314 1.00 96.69 153 SER A N 1
ATOM 1121 C CA . SER A 1 153 ? 12.375 1.156 -14.214 1.00 96.69 153 SER A CA 1
ATOM 1122 C C . SER A 1 153 ? 12.190 -0.342 -14.465 1.00 96.69 153 SER A C 1
ATOM 1124 O O . SER A 1 153 ? 13.172 -1.060 -14.651 1.00 96.69 153 SER A O 1
ATOM 1126 N N . ARG A 1 154 ? 10.940 -0.818 -14.472 1.00 97.06 154 ARG A N 1
ATOM 1127 C CA . ARG A 1 154 ? 10.549 -2.220 -14.651 1.00 97.06 154 ARG A CA 1
ATOM 1128 C C . ARG A 1 154 ? 9.140 -2.316 -15.259 1.00 97.06 154 ARG A C 1
ATOM 1130 O O . ARG A 1 154 ? 8.423 -1.319 -15.260 1.00 97.06 154 ARG A O 1
ATOM 1137 N N . PRO A 1 155 ? 8.718 -3.490 -15.767 1.00 95.25 155 PRO A N 1
ATOM 1138 C CA . PRO A 1 155 ? 7.403 -3.632 -16.395 1.00 95.25 155 PRO A CA 1
ATOM 1139 C C . PRO A 1 155 ? 6.228 -3.386 -15.438 1.00 95.25 155 PRO A C 1
ATOM 1141 O O . PRO A 1 155 ? 5.301 -2.671 -15.796 1.00 95.25 155 PRO A O 1
ATOM 1144 N N . HIS A 1 156 ? 6.296 -3.928 -14.219 1.00 96.19 156 HIS A N 1
ATOM 1145 C CA . HIS A 1 156 ? 5.225 -3.878 -13.216 1.00 96.19 156 HIS A CA 1
ATOM 1146 C C . HIS A 1 156 ? 5.787 -3.566 -11.823 1.00 96.19 156 HIS A C 1
ATOM 1148 O O . HIS A 1 156 ? 6.987 -3.776 -11.608 1.00 96.19 156 HIS A O 1
ATOM 1154 N N . PRO A 1 157 ? 4.965 -3.076 -10.876 1.00 97.56 157 PRO A N 1
ATOM 1155 C CA . PRO A 1 157 ? 5.373 -2.929 -9.487 1.00 97.56 157 PRO A CA 1
ATOM 1156 C C . PRO A 1 157 ? 5.893 -4.252 -8.897 1.00 97.56 157 PRO A C 1
ATOM 1158 O O . PRO A 1 157 ? 5.559 -5.330 -9.402 1.00 97.56 157 PRO A O 1
ATOM 1161 N N . PRO A 1 158 ? 6.772 -4.187 -7.883 1.00 97.25 158 PRO A N 1
ATOM 1162 C CA . PRO A 1 158 ? 7.515 -5.352 -7.407 1.00 97.25 158 PRO A CA 1
ATOM 1163 C C . PRO A 1 158 ? 6.635 -6.470 -6.842 1.00 97.25 158 PRO A C 1
ATOM 1165 O O . PRO A 1 158 ? 6.951 -7.649 -7.020 1.00 97.25 158 PRO A O 1
ATOM 1168 N N . LEU A 1 159 ? 5.541 -6.140 -6.153 1.00 97.62 159 LEU A N 1
ATOM 1169 C CA . LEU A 1 159 ? 4.636 -7.149 -5.621 1.00 97.62 159 LEU A CA 1
ATOM 1170 C C . LEU A 1 159 ? 3.518 -7.435 -6.625 1.00 97.62 159 LEU A C 1
ATOM 1172 O O . LEU A 1 159 ? 2.885 -6.545 -7.172 1.00 97.62 159 LEU A O 1
ATOM 1176 N N . SER A 1 160 ? 3.208 -8.716 -6.846 1.00 96.81 160 SER A N 1
ATOM 1177 C CA . SER A 1 160 ? 1.954 -9.068 -7.533 1.00 96.81 160 SER A CA 1
ATOM 1178 C C . SER A 1 160 ? 0.744 -8.546 -6.736 1.00 96.81 160 SER A C 1
ATOM 1180 O O . SER A 1 160 ? 0.845 -8.480 -5.508 1.00 96.81 160 SER A O 1
ATOM 1182 N N . PRO A 1 161 ? -0.427 -8.298 -7.354 1.00 97.25 161 PRO A N 1
ATOM 1183 C CA . PRO A 1 161 ? -1.599 -7.788 -6.634 1.00 97.25 161 PRO A CA 1
ATOM 1184 C C . PRO A 1 161 ? -2.003 -8.644 -5.423 1.00 97.25 161 PRO A C 1
ATOM 1186 O O . PRO A 1 161 ? -2.317 -8.115 -4.358 1.00 97.25 161 PRO A O 1
ATOM 1189 N N . ASP A 1 162 ? -1.921 -9.973 -5.543 1.00 97.06 162 ASP A N 1
ATOM 1190 C CA . ASP A 1 162 ? -2.211 -10.895 -4.438 1.00 97.06 162 ASP A CA 1
ATOM 1191 C C . ASP A 1 162 ? -1.164 -10.803 -3.314 1.00 97.06 162 ASP A C 1
ATOM 1193 O O . ASP A 1 162 ? -1.511 -10.865 -2.132 1.00 97.06 162 ASP A O 1
ATOM 1197 N N . ALA A 1 163 ? 0.115 -10.626 -3.663 1.00 98.00 163 ALA A N 1
ATOM 1198 C CA . ALA A 1 163 ? 1.188 -10.437 -2.688 1.00 98.00 163 ALA A CA 1
ATOM 1199 C C . ALA A 1 163 ? 1.072 -9.079 -1.983 1.00 98.00 163 ALA A C 1
ATOM 1201 O O . ALA A 1 163 ? 1.176 -9.026 -0.759 1.00 98.00 163 ALA A O 1
ATOM 1202 N N . LEU A 1 164 ? 0.785 -8.005 -2.725 1.00 98.44 164 LEU A N 1
ATOM 1203 C CA . LEU A 1 164 ? 0.523 -6.675 -2.179 1.00 98.44 164 LEU A CA 1
ATOM 1204 C C . LEU A 1 164 ? -0.658 -6.718 -1.199 1.00 98.44 164 LEU A C 1
ATOM 1206 O O . LEU A 1 164 ? -0.569 -6.202 -0.084 1.00 98.44 164 LEU A O 1
ATOM 1210 N N . GLN A 1 165 ? -1.734 -7.422 -1.568 1.00 98.25 165 GLN A N 1
ATOM 1211 C CA . GLN A 1 165 ? -2.886 -7.632 -0.696 1.00 98.25 165 GLN A CA 1
ATOM 1212 C C . GLN A 1 165 ? -2.513 -8.412 0.569 1.00 98.25 165 GLN A C 1
ATOM 1214 O O . GLN A 1 165 ? -2.911 -8.029 1.670 1.00 98.25 165 GLN A O 1
ATOM 1219 N N . ALA A 1 166 ? -1.746 -9.498 0.444 1.00 98.19 166 ALA A N 1
ATOM 1220 C CA . ALA A 1 166 ? -1.290 -10.283 1.590 1.00 98.19 166 ALA A CA 1
ATOM 1221 C C . ALA A 1 166 ? -0.431 -9.446 2.553 1.00 98.19 166 ALA A C 1
ATOM 1223 O O . ALA A 1 166 ? -0.615 -9.523 3.767 1.00 98.19 166 ALA A O 1
ATOM 1224 N N . VA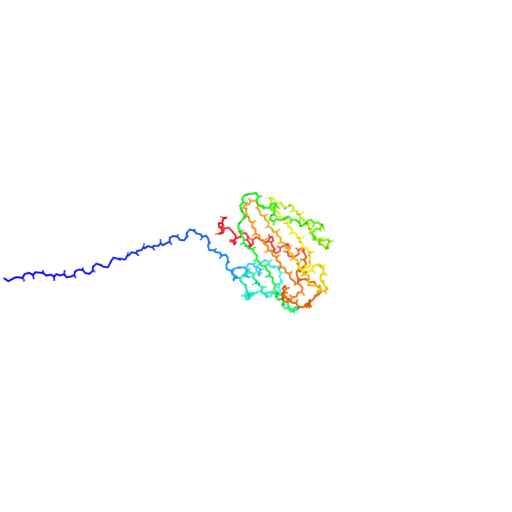L A 1 167 ? 0.446 -8.594 2.015 1.00 98.38 167 VAL A N 1
ATOM 1225 C CA . VAL A 1 167 ? 1.262 -7.665 2.802 1.00 98.38 167 VAL A CA 1
ATOM 1226 C C . VAL A 1 167 ? 0.380 -6.639 3.513 1.00 98.38 167 VAL A C 1
ATOM 1228 O O . VAL A 1 167 ? 0.515 -6.478 4.722 1.00 98.38 167 VAL A O 1
ATOM 1231 N N . ALA A 1 168 ? -0.549 -5.974 2.821 1.00 98.19 168 ALA A N 1
ATOM 1232 C CA . ALA A 1 168 ? -1.410 -4.940 3.409 1.00 98.19 168 ALA A CA 1
ATOM 1233 C C . ALA A 1 168 ? -2.420 -5.485 4.439 1.00 98.19 168 ALA A C 1
ATOM 1235 O O . ALA A 1 168 ? -2.816 -4.778 5.364 1.00 98.19 168 ALA A O 1
ATOM 1236 N N . THR A 1 169 ? -2.818 -6.754 4.308 1.00 97.62 169 THR A N 1
ATOM 1237 C CA . THR A 1 169 ? -3.752 -7.439 5.227 1.00 97.62 169 THR A CA 1
ATOM 1238 C C . THR A 1 169 ? -3.049 -8.209 6.351 1.00 97.62 169 THR A C 1
ATOM 1240 O O . THR A 1 169 ? -3.696 -8.896 7.145 1.00 97.62 169 THR A O 1
ATOM 1243 N N . SER A 1 170 ? -1.723 -8.089 6.448 1.00 97.31 170 SER A N 1
ATOM 1244 C CA . SER A 1 170 ? -0.906 -8.722 7.480 1.00 97.31 170 SER A CA 1
ATOM 1245 C C . SER A 1 170 ? -1.300 -8.286 8.897 1.00 97.31 170 SER A C 1
ATOM 1247 O O . SER A 1 170 ? -1.518 -7.107 9.181 1.00 97.31 170 SER A O 1
ATOM 1249 N N . GLY A 1 171 ? -1.307 -9.243 9.831 1.00 95.50 171 GLY A N 1
ATOM 1250 C CA . GLY A 1 171 ? -1.585 -8.985 11.248 1.00 95.50 171 GLY A CA 1
ATOM 1251 C C . GLY A 1 171 ? -0.563 -8.069 11.935 1.00 95.50 171 GLY A C 1
ATOM 1252 O O . GLY A 1 171 ? -0.878 -7.483 12.972 1.00 95.50 171 GLY A O 1
ATOM 1253 N N . TRP A 1 172 ? 0.632 -7.893 11.357 1.00 96.44 172 TRP A N 1
ATOM 1254 C CA . TRP A 1 172 ? 1.635 -6.956 11.872 1.00 96.44 172 TRP A CA 1
ATOM 1255 C C . TRP A 1 172 ? 1.120 -5.515 11.873 1.00 96.44 172 TRP A C 1
ATOM 1257 O O . TRP A 1 172 ? 1.332 -4.789 12.846 1.00 96.44 172 TRP A O 1
ATOM 1267 N N . TRP A 1 173 ? 0.353 -5.129 10.848 1.00 96.94 173 TRP A N 1
ATOM 1268 C CA . TRP A 1 173 ? -0.272 -3.811 10.798 1.00 96.94 173 TRP A CA 1
ATOM 1269 C C . TRP A 1 173 ? -1.295 -3.614 11.909 1.00 96.94 173 TRP A C 1
ATOM 1271 O O . TRP A 1 173 ? -1.332 -2.546 12.508 1.00 96.94 173 TRP A O 1
ATOM 1281 N N . LEU A 1 174 ? -2.065 -4.657 12.240 1.00 92.81 174 LEU A N 1
ATOM 1282 C CA . LEU A 1 174 ? -3.096 -4.594 13.280 1.00 92.81 174 LEU A CA 1
ATOM 1283 C C . LEU A 1 174 ? -2.517 -4.306 14.677 1.00 92.81 174 LEU A C 1
ATOM 1285 O O . LEU A 1 174 ? -3.173 -3.719 15.535 1.00 92.81 174 LEU A O 1
ATOM 1289 N N . SER A 1 175 ? -1.264 -4.697 14.916 1.00 90.88 175 SER A N 1
ATOM 1290 C CA . SER A 1 175 ? -0.554 -4.372 16.162 1.00 90.88 175 SER A CA 1
ATOM 1291 C C . SER A 1 175 ? -0.068 -2.922 16.201 1.00 90.88 175 SER A C 1
ATOM 1293 O O . SER A 1 175 ? 0.012 -2.310 17.269 1.00 90.88 175 SER A O 1
ATOM 1295 N N . LEU A 1 176 ? 0.265 -2.354 15.042 1.00 90.62 176 LEU A N 1
ATOM 1296 C CA . LEU A 1 176 ? 0.667 -0.956 14.923 1.00 90.62 176 LEU A CA 1
ATOM 1297 C C . LEU A 1 176 ? -0.524 -0.031 15.151 1.00 90.62 176 LEU A C 1
ATOM 1299 O O . LEU A 1 176 ? -0.478 0.916 15.929 1.00 90.62 176 LEU A O 1
ATOM 1303 N N . THR A 1 177 ? -1.628 -0.376 14.520 1.00 90.69 177 THR A N 1
ATOM 1304 C CA . THR A 1 177 ? -2.851 0.394 14.525 1.00 90.69 177 THR A CA 1
ATOM 1305 C C . THR A 1 177 ? -3.629 0.387 15.833 1.00 90.69 177 THR A C 1
ATOM 1307 O O . THR A 1 177 ? -4.293 1.375 16.139 1.00 90.69 177 THR A O 1
ATOM 1310 N N . ALA A 1 178 ? -3.555 -0.693 16.614 1.00 87.25 178 ALA A N 1
ATOM 1311 C CA . ALA A 1 178 ? -4.214 -0.799 17.918 1.00 87.25 178 ALA A CA 1
ATOM 1312 C C . ALA A 1 178 ? -3.767 0.285 18.920 1.00 87.25 178 ALA A C 1
ATOM 1314 O O . ALA A 1 178 ? -4.425 0.498 19.936 1.00 87.25 178 ALA A O 1
ATOM 1315 N N . ARG A 1 179 ? -2.647 0.961 18.639 1.00 85.19 179 ARG A N 1
ATOM 1316 C CA . ARG A 1 179 ? -2.081 2.053 19.441 1.00 85.19 179 ARG A CA 1
ATOM 1317 C C . ARG A 1 179 ? -2.596 3.437 19.025 1.00 85.19 179 ARG A C 1
ATOM 1319 O O . ARG A 1 179 ? -2.366 4.406 19.742 1.00 85.19 179 ARG A O 1
ATOM 1326 N N . LEU A 1 180 ? -3.277 3.531 17.882 1.00 84.44 180 LEU A N 1
ATOM 1327 C CA . LEU A 1 180 ? -3.761 4.785 17.311 1.00 84.44 180 LEU A CA 1
ATOM 1328 C C . LEU A 1 180 ? -5.174 5.111 17.792 1.00 84.44 180 LEU A C 1
ATOM 1330 O O . LEU A 1 180 ? -6.032 4.237 17.913 1.00 84.44 180 LEU A O 1
ATOM 1334 N N . THR A 1 181 ? -5.433 6.399 17.996 1.00 73.62 181 THR A N 1
ATOM 1335 C CA . THR A 1 181 ? -6.778 6.937 18.223 1.00 73.62 181 THR A CA 1
ATOM 1336 C C . THR A 1 181 ? -7.422 7.350 16.897 1.00 73.62 181 THR A C 1
ATOM 1338 O O . THR A 1 181 ? -6.714 7.723 15.961 1.00 73.62 181 THR A O 1
ATOM 1341 N N . ALA A 1 182 ? -8.752 7.251 16.815 1.00 63.41 182 ALA A N 1
ATOM 1342 C CA . ALA A 1 182 ? -9.556 7.737 15.688 1.00 63.41 182 ALA A CA 1
ATOM 1343 C C . ALA A 1 182 ? -9.769 9.248 15.725 1.00 63.41 182 ALA A C 1
ATOM 1345 O O . ALA A 1 182 ? -9.835 9.792 16.850 1.00 63.41 182 ALA A O 1
#

Radius of gyration: 23.26 Å; chains: 1; bounding box: 40×59×91 Å